Protein AF-A0A8S2YDA4-F1 (afdb_monomer)

Nearest PDB structures (foldseek):
  3oi8-assembly1_B  TM=7.914E-01  e=1.357E-01  Neisseria meningitidis serogroup B

Solvent-accessible surface area (backbone atoms only — not comparable to full-atom values): 5057 Å² total; per-residue (Å²): 114,65,73,66,55,46,50,57,60,56,45,70,82,42,99,66,54,69,68,59,52,48,51,54,52,50,60,65,48,51,83,74,57,52,68,85,78,74,55,81,56,75,92,77,55,75,66,42,57,71,85,60,78,90,44,73,68,53,53,50,51,49,57,74,70,64,65,96,72,69,56,71,39,69,102,66,134

pLDDT: mean 86.34, std 12.73, range [56.59, 97.5]

Structure (mmCIF, N/CA/C/O backbone):
data_AF-A0A8S2YDA4-F1
#
_entry.id   AF-A0A8S2YDA4-F1
#
loop_
_atom_site.group_PDB
_atom_site.id
_atom_site.type_symbol
_atom_site.label_atom_id
_atom_site.label_alt_id
_atom_site.label_comp_id
_atom_site.label_asym_id
_atom_site.label_entity_id
_atom_site.label_seq_id
_atom_site.pdbx_PDB_ins_code
_atom_site.Cartn_x
_atom_site.Cartn_y
_atom_site.Cartn_z
_atom_site.occupancy
_atom_site.B_iso_or_equiv
_atom_site.auth_seq_id
_atom_site.auth_comp_id
_atom_site.auth_asym_id
_atom_site.auth_atom_id
_atom_site.pdbx_PDB_model_num
ATOM 1 N N . ARG A 1 1 ? -16.899 -9.442 25.795 1.00 56.75 1 ARG A N 1
ATOM 2 C CA . ARG A 1 1 ? -16.775 -8.087 25.191 1.00 56.75 1 ARG A CA 1
ATOM 3 C C . ARG A 1 1 ? -16.962 -7.033 26.270 1.00 56.75 1 ARG A C 1
ATOM 5 O O . ARG A 1 1 ? -16.207 -6.074 26.309 1.00 56.75 1 ARG A O 1
ATOM 12 N N . ASP A 1 2 ? -17.876 -7.308 27.192 1.00 61.59 2 ASP A N 1
ATOM 13 C CA . ASP A 1 2 ? -18.311 -6.403 28.252 1.00 61.59 2 ASP A CA 1
ATOM 14 C C . ASP A 1 2 ? -17.197 -6.079 29.245 1.00 61.59 2 ASP A C 1
ATOM 16 O O . ASP A 1 2 ? -16.968 -4.910 29.518 1.00 61.59 2 ASP A O 1
ATOM 20 N N . GLN A 1 3 ? -16.413 -7.077 29.668 1.00 61.41 3 GLN A N 1
ATOM 21 C CA . GLN A 1 3 ? -15.299 -6.914 30.618 1.00 61.41 3 GLN A CA 1
ATOM 22 C C . GLN A 1 3 ? -14.235 -5.906 30.133 1.00 61.41 3 GLN A C 1
ATOM 24 O O . GLN A 1 3 ? -13.857 -4.997 30.862 1.00 61.41 3 GLN A O 1
ATOM 29 N N . MET A 1 4 ? -13.798 -5.999 28.872 1.00 57.75 4 MET A N 1
ATOM 30 C CA . MET A 1 4 ? -12.726 -5.142 28.339 1.00 57.75 4 MET A CA 1
ATOM 31 C C . MET A 1 4 ? -13.230 -3.763 27.891 1.00 57.75 4 MET A C 1
ATOM 33 O O . MET A 1 4 ? -12.520 -2.771 28.023 1.00 57.75 4 MET A O 1
ATOM 37 N N . SER A 1 5 ? -14.488 -3.662 27.440 1.00 64.12 5 SER A N 1
ATOM 38 C CA . SER A 1 5 ? -15.132 -2.355 27.246 1.00 64.12 5 SER A CA 1
ATOM 39 C C . SER A 1 5 ? -15.443 -1.651 28.568 1.00 64.12 5 SER A C 1
ATOM 41 O O . SER A 1 5 ? -15.408 -0.426 28.631 1.00 64.12 5 SER A O 1
ATOM 43 N N . ALA A 1 6 ? -15.739 -2.411 29.626 1.00 65.25 6 ALA A N 1
ATOM 44 C CA . ALA A 1 6 ? -15.949 -1.879 30.965 1.00 65.25 6 ALA A CA 1
ATOM 45 C C . ALA A 1 6 ? -14.637 -1.351 31.549 1.00 65.25 6 ALA A C 1
ATOM 47 O O . ALA A 1 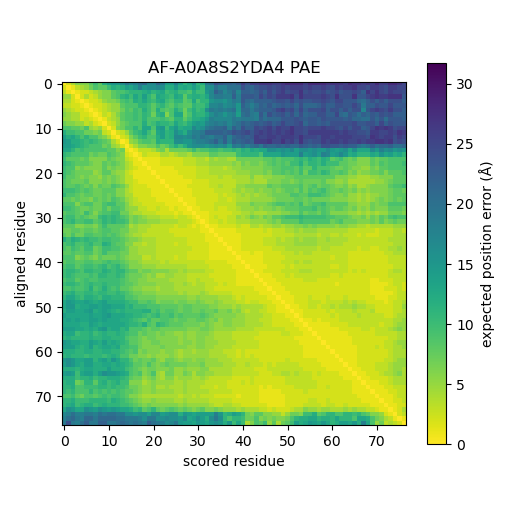6 ? -14.641 -0.257 32.104 1.00 65.25 6 ALA A O 1
ATOM 48 N N . LEU A 1 7 ? -13.516 -2.050 31.326 1.00 65.75 7 LEU A N 1
ATOM 49 C CA . LEU A 1 7 ? -12.176 -1.556 31.661 1.00 65.75 7 LEU A CA 1
ATOM 50 C C . LEU A 1 7 ? -11.882 -0.217 30.972 1.00 65.75 7 LEU A C 1
ATOM 52 O O . LEU A 1 7 ? -11.462 0.712 31.648 1.00 65.75 7 LEU A O 1
ATOM 56 N N . LEU A 1 8 ? -12.219 -0.060 29.684 1.00 65.88 8 LEU A N 1
ATOM 57 C CA . LEU A 1 8 ? -12.076 1.232 28.998 1.00 65.88 8 LEU A CA 1
ATOM 58 C C . LEU A 1 8 ? -12.943 2.353 29.591 1.00 65.88 8 LEU A C 1
ATOM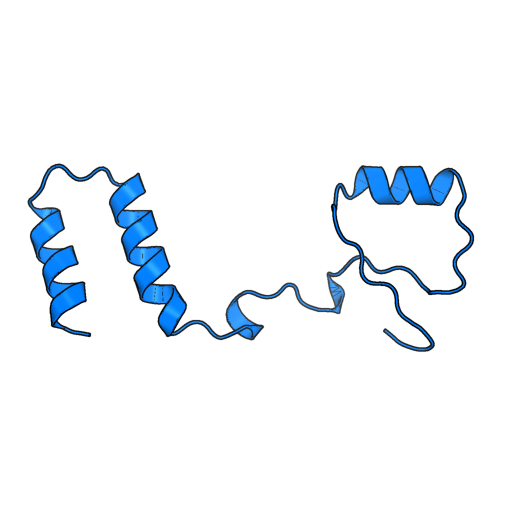 60 O O . LEU A 1 8 ? -12.524 3.511 29.648 1.00 65.88 8 LEU A O 1
ATOM 64 N N . LYS A 1 9 ? -14.170 2.027 30.010 1.00 66.50 9 LYS A N 1
ATOM 65 C CA . LYS A 1 9 ? -15.055 2.981 30.692 1.00 66.50 9 LYS A CA 1
ATOM 66 C C . LYS A 1 9 ? -14.510 3.368 32.068 1.00 66.50 9 LYS A C 1
ATOM 68 O O . LYS A 1 9 ? -14.628 4.528 32.434 1.00 66.50 9 LYS A O 1
ATOM 73 N N . HIS A 1 10 ? -13.886 2.437 32.787 1.00 62.34 10 HIS A N 1
ATOM 74 C CA . HIS A 1 10 ? -13.193 2.709 34.049 1.00 62.34 10 HIS A CA 1
ATOM 75 C C . HIS A 1 10 ? -11.913 3.528 33.850 1.00 62.34 10 HIS A C 1
ATOM 77 O O . HIS A 1 10 ? -11.641 4.428 34.628 1.00 62.34 10 HIS A O 1
ATOM 83 N N . THR A 1 11 ? -11.167 3.317 32.767 1.00 59.28 11 THR A N 1
ATOM 84 C CA . THR A 1 11 ? -9.974 4.126 32.472 1.00 59.28 11 THR A CA 1
ATOM 85 C C . THR A 1 11 ? -10.280 5.552 32.011 1.00 59.28 11 THR A C 1
ATOM 87 O O . THR A 1 11 ? -9.365 6.362 31.904 1.00 59.28 11 THR A O 1
ATOM 90 N N . GLN A 1 12 ? -11.545 5.908 31.741 1.00 58.47 12 GLN A N 1
ATOM 91 C CA . GLN A 1 12 ? -11.908 7.318 31.527 1.00 58.47 12 GLN A CA 1
ATOM 92 C C . GLN A 1 12 ? -11.718 8.158 32.796 1.00 58.47 12 GLN A C 1
ATOM 94 O O . GLN A 1 12 ? -11.518 9.362 32.680 1.00 58.47 12 GLN A O 1
ATOM 99 N N . THR A 1 13 ? -11.744 7.535 33.980 1.00 56.59 13 THR A N 1
ATOM 100 C CA . THR A 1 13 ? -11.504 8.200 35.269 1.00 56.59 13 THR A CA 1
ATOM 101 C C . THR A 1 13 ? -10.045 8.102 35.724 1.00 56.59 13 THR A C 1
ATOM 103 O O . THR A 1 13 ? -9.736 8.449 36.858 1.00 56.59 13 THR A O 1
ATOM 106 N N . THR A 1 14 ? -9.152 7.584 34.878 1.00 62.69 14 THR A N 1
ATOM 107 C CA . THR A 1 14 ? -7.710 7.458 35.135 1.00 62.69 14 THR A CA 1
ATOM 108 C C . THR A 1 14 ? -6.956 8.398 34.187 1.00 62.69 14 THR A C 1
ATOM 110 O O . THR A 1 14 ? -7.406 8.598 33.055 1.00 62.69 14 THR A O 1
ATOM 113 N N . ASP A 1 15 ? -5.815 8.945 34.621 1.00 73.00 15 ASP A N 1
ATOM 114 C CA . ASP A 1 15 ? -4.928 9.846 33.850 1.00 73.00 15 ASP A CA 1
ATOM 115 C C . ASP A 1 15 ? -4.187 9.129 32.700 1.00 73.00 15 ASP A C 1
ATOM 117 O O . ASP A 1 15 ? -2.979 9.240 32.529 1.00 73.00 15 ASP A O 1
ATOM 121 N N . ILE A 1 16 ? -4.910 8.344 31.904 1.00 78.38 16 ILE A N 1
ATOM 122 C CA . ILE A 1 16 ? -4.396 7.756 30.668 1.00 78.38 16 ILE A CA 1
ATOM 123 C C . ILE A 1 16 ? -4.527 8.800 29.560 1.00 78.38 16 ILE A C 1
ATOM 125 O O . ILE A 1 16 ? -5.610 9.374 29.357 1.00 78.38 16 ILE A O 1
ATOM 129 N N . GLU A 1 17 ? -3.438 9.019 28.827 1.00 85.62 17 GLU A N 1
ATOM 130 C CA . GLU A 1 17 ? -3.395 9.969 27.721 1.00 85.62 17 GLU A CA 1
ATOM 131 C C . GLU A 1 17 ? -4.369 9.570 26.597 1.00 85.62 17 GLU A C 1
ATOM 133 O O . GLU A 1 17 ? -4.675 8.395 26.369 1.00 85.62 17 GLU A O 1
ATOM 138 N N . GLU A 1 18 ? -4.878 10.551 25.846 1.00 83.69 18 GLU A N 1
ATOM 139 C CA . GLU A 1 18 ? -5.839 10.272 24.767 1.00 83.69 18 GLU A CA 1
ATOM 140 C C . GLU A 1 18 ? -5.219 9.427 23.635 1.00 83.69 18 GLU A C 1
ATOM 142 O O . GLU A 1 18 ? -5.911 8.636 22.991 1.00 83.69 18 GLU A O 1
ATOM 147 N N . SER A 1 19 ? -3.903 9.536 23.425 1.00 86.31 19 SER A N 1
ATOM 148 C CA . SER A 1 19 ? -3.123 8.702 22.500 1.00 86.31 19 SER A CA 1
ATOM 149 C C . SER A 1 19 ? -3.223 7.214 22.865 1.00 86.31 19 SER A C 1
ATOM 151 O O . SER A 1 19 ? -3.579 6.385 22.023 1.00 86.31 19 SER A O 1
ATOM 153 N N . GLU A 1 20 ? -3.004 6.879 24.136 1.00 84.62 20 GLU A N 1
ATOM 154 C CA . GLU A 1 20 ? -3.092 5.521 24.671 1.00 84.62 20 GLU A CA 1
ATOM 155 C C . GLU A 1 20 ? -4.529 4.992 24.612 1.00 84.62 20 GLU A C 1
ATOM 157 O O . GLU A 1 20 ? -4.763 3.863 24.167 1.00 84.62 20 GLU A O 1
ATOM 162 N N . LYS A 1 21 ? -5.521 5.830 24.949 1.00 84.88 21 LYS A N 1
ATOM 163 C CA . LYS A 1 21 ? -6.949 5.494 24.795 1.00 84.88 21 LYS A CA 1
ATOM 164 C C . LYS A 1 21 ? -7.292 5.154 23.342 1.00 84.88 21 LYS A C 1
ATOM 166 O O . LYS A 1 21 ? -8.018 4.186 23.092 1.00 84.88 21 LYS A O 1
ATOM 171 N N . ASN A 1 22 ? -6.759 5.901 22.376 1.00 85.81 22 ASN A N 1
ATOM 172 C CA . ASN A 1 22 ? -6.980 5.650 20.952 1.00 85.81 22 ASN A CA 1
ATOM 173 C C . ASN A 1 22 ? -6.318 4.356 20.471 1.00 85.81 22 ASN A C 1
ATOM 175 O O . ASN A 1 22 ? -6.954 3.595 19.736 1.00 85.81 22 ASN A O 1
ATOM 179 N N . ILE A 1 23 ? -5.106 4.048 20.941 1.00 89.56 23 ILE A N 1
ATOM 180 C CA . ILE A 1 23 ? -4.447 2.765 20.664 1.00 89.56 23 ILE A CA 1
ATOM 181 C C . ILE A 1 23 ? -5.301 1.611 21.201 1.00 89.56 23 ILE A C 1
ATOM 183 O O . ILE A 1 23 ? -5.620 0.682 20.454 1.00 89.56 23 ILE A O 1
ATOM 187 N N . MET A 1 24 ? -5.752 1.685 22.458 1.00 85.50 24 MET A N 1
ATOM 188 C CA . MET A 1 24 ? -6.580 0.636 23.064 1.00 85.50 24 MET A CA 1
ATOM 189 C C . MET A 1 24 ? -7.907 0.436 22.318 1.00 85.50 24 MET A C 1
ATOM 191 O O . MET A 1 24 ? -8.293 -0.700 22.021 1.00 85.50 24 MET A O 1
ATOM 195 N N . ARG A 1 25 ? -8.601 1.525 21.956 1.00 85.06 25 ARG A N 1
ATOM 196 C CA . ARG A 1 25 ? -9.815 1.467 21.120 1.00 85.06 25 ARG A CA 1
ATOM 197 C C . ARG A 1 25 ? -9.525 0.818 19.762 1.00 85.06 25 ARG A C 1
ATOM 199 O O . ARG A 1 25 ? -10.293 -0.039 19.318 1.00 85.06 25 ARG A O 1
ATOM 206 N N . GLY A 1 26 ? -8.406 1.179 19.131 1.00 88.69 26 GLY A N 1
ATOM 207 C CA . GLY A 1 26 ? -7.935 0.597 17.876 1.00 88.69 26 GLY A CA 1
ATOM 208 C C . GLY A 1 26 ? -7.774 -0.920 17.970 1.00 88.69 26 GLY A C 1
ATOM 209 O O . GLY A 1 26 ? -8.379 -1.646 17.177 1.00 88.69 26 GLY A O 1
ATOM 210 N N . VAL A 1 27 ? -7.061 -1.401 18.993 1.00 89.56 27 VAL A N 1
ATOM 211 C CA . VAL A 1 27 ? -6.828 -2.834 19.247 1.00 89.56 27 VAL A CA 1
ATOM 212 C C . VAL A 1 27 ? -8.136 -3.596 19.451 1.00 89.56 27 VAL A C 1
ATOM 214 O O . VAL A 1 27 ? -8.348 -4.647 18.846 1.00 89.56 27 VAL A O 1
ATOM 217 N N . LEU A 1 28 ? -9.061 -3.057 20.246 1.00 86.88 28 LEU A N 1
ATOM 218 C CA . LEU A 1 28 ? -10.365 -3.690 20.457 1.00 86.88 28 LEU A CA 1
ATOM 219 C C . LEU A 1 28 ? -11.188 -3.789 19.171 1.00 86.88 28 LEU A C 1
ATOM 221 O O . LEU A 1 28 ? -11.897 -4.779 18.967 1.00 86.88 28 LEU A O 1
ATOM 225 N N . SER A 1 29 ? -11.097 -2.776 18.305 1.00 86.88 29 SER A N 1
ATOM 226 C CA . SER A 1 29 ? -11.807 -2.765 17.025 1.00 86.88 29 SER A CA 1
ATOM 227 C C . SER A 1 29 ? -11.251 -3.791 16.032 1.00 86.88 29 SER A C 1
ATOM 229 O O . SER A 1 29 ? -12.028 -4.356 15.261 1.00 86.88 29 SER A O 1
ATOM 231 N N . LEU A 1 30 ? -9.944 -4.096 16.082 1.00 90.00 30 LEU A N 1
ATOM 232 C CA . LEU A 1 30 ? -9.280 -5.001 15.132 1.00 90.00 30 LEU A CA 1
ATOM 233 C C . LEU A 1 30 ? -9.911 -6.394 15.106 1.00 90.00 30 LEU A C 1
ATOM 235 O O . LEU A 1 30 ? -10.076 -6.954 14.029 1.00 90.00 30 LEU A O 1
ATOM 239 N N . LYS A 1 31 ? -10.358 -6.923 16.256 1.00 85.75 31 LYS A N 1
ATOM 240 C CA . LYS A 1 31 ? -11.013 -8.244 16.326 1.00 85.75 31 LYS A CA 1
ATOM 24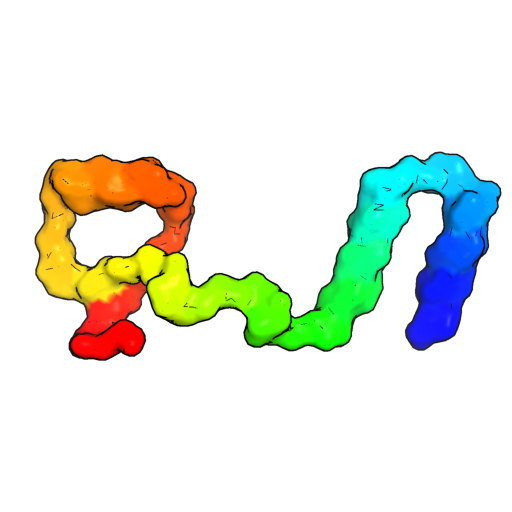1 C C . LYS A 1 31 ? -12.279 -8.341 15.459 1.00 85.75 31 LYS A C 1
ATOM 243 O O . LYS A 1 31 ? -12.687 -9.443 15.105 1.00 85.75 31 LYS A O 1
ATOM 248 N N . MET A 1 32 ? -12.939 -7.220 15.164 1.00 88.12 32 MET A N 1
ATOM 249 C CA . MET A 1 32 ? -14.139 -7.191 14.321 1.00 88.12 32 MET A CA 1
ATOM 250 C C . MET A 1 32 ? -13.891 -6.765 12.880 1.00 88.12 32 MET A C 1
ATOM 252 O O . MET A 1 32 ? -14.771 -6.983 12.048 1.00 88.12 32 MET A O 1
ATOM 256 N N . LYS A 1 33 ? -12.753 -6.130 12.589 1.00 92.94 33 LYS A N 1
ATOM 257 C CA . LYS A 1 33 ? -12.458 -5.641 11.243 1.00 92.94 33 LYS A CA 1
ATOM 258 C C . LYS A 1 33 ? -12.175 -6.819 10.320 1.00 92.94 33 LYS A C 1
ATOM 260 O O . LYS A 1 33 ? -11.435 -7.736 10.669 1.00 92.94 33 LYS A O 1
ATOM 265 N N . LYS A 1 34 ? -12.756 -6.786 9.127 1.00 95.88 34 LYS A N 1
ATOM 266 C CA . LYS A 1 34 ? -12.417 -7.699 8.035 1.00 95.88 34 LYS A CA 1
ATOM 267 C C . LYS A 1 34 ? -11.321 -7.066 7.185 1.00 95.88 34 LYS A C 1
ATOM 269 O O . LYS A 1 34 ? -11.209 -5.847 7.123 1.00 95.88 34 LYS A O 1
ATOM 274 N N . VAL A 1 35 ? -10.556 -7.892 6.469 1.00 96.38 35 VAL A N 1
ATOM 275 C CA . VAL A 1 35 ? -9.499 -7.422 5.549 1.00 96.38 3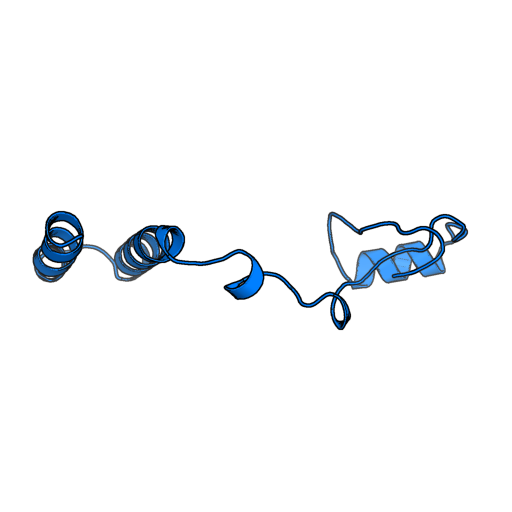5 VAL A CA 1
ATOM 276 C C . VAL A 1 35 ? -10.047 -6.392 4.558 1.00 96.38 35 VAL A C 1
ATOM 278 O O . VAL A 1 35 ? -9.475 -5.319 4.405 1.00 96.38 35 VAL A O 1
ATOM 281 N N . ARG A 1 36 ? -11.219 -6.666 3.976 1.00 96.25 36 ARG A N 1
ATOM 282 C CA . ARG A 1 36 ? -11.899 -5.756 3.042 1.00 96.25 36 ARG A CA 1
ATOM 283 C C . ARG A 1 36 ? -12.240 -4.377 3.616 1.00 96.25 36 ARG A C 1
ATOM 285 O O . ARG A 1 36 ? -12.465 -3.463 2.841 1.00 96.25 36 ARG A O 1
ATOM 292 N N . ASP A 1 37 ? -12.322 -4.241 4.941 1.00 95.06 37 ASP A N 1
ATOM 293 C CA . ASP A 1 37 ? -12.687 -2.979 5.592 1.00 95.06 37 ASP A CA 1
ATOM 294 C C . ASP A 1 37 ? -11.470 -2.043 5.736 1.00 95.06 37 ASP A C 1
ATOM 296 O O . ASP A 1 37 ? -11.630 -0.885 6.115 1.00 95.06 37 ASP A O 1
ATOM 300 N N . ILE A 1 38 ? -10.251 -2.552 5.503 1.00 94.81 38 ILE A N 1
ATOM 301 C CA . ILE A 1 38 ? -8.991 -1.815 5.702 1.00 94.81 38 ILE A CA 1
ATOM 302 C C . ILE A 1 38 ? -7.994 -1.935 4.543 1.00 94.81 38 ILE A C 1
ATOM 304 O O . ILE A 1 38 ? -6.980 -1.242 4.557 1.00 94.81 38 ILE A O 1
ATOM 308 N N . MET A 1 39 ? -8.222 -2.835 3.585 1.00 96.31 39 MET A N 1
ATOM 309 C CA . MET A 1 39 ? -7.333 -3.010 2.436 1.00 96.31 39 MET A CA 1
ATOM 310 C C . MET A 1 39 ? -7.474 -1.854 1.441 1.00 96.31 39 MET A C 1
ATOM 312 O O . MET A 1 39 ? -8.552 -1.284 1.289 1.00 96.31 39 MET A O 1
ATOM 316 N N . THR A 1 40 ? -6.401 -1.558 0.714 1.00 96.00 40 THR A N 1
ATOM 317 C CA . THR A 1 40 ? -6.453 -0.696 -0.472 1.00 96.00 40 THR A CA 1
ATOM 318 C C . THR A 1 40 ? -7.224 -1.410 -1.582 1.00 96.00 40 THR A C 1
ATOM 320 O O . THR A 1 40 ? -6.984 -2.596 -1.825 1.00 96.00 40 THR A O 1
ATOM 323 N N . ASN A 1 41 ? -8.154 -0.723 -2.256 1.00 96.19 41 ASN A N 1
ATOM 324 C CA . ASN A 1 41 ? -8.857 -1.328 -3.388 1.00 96.19 41 ASN A CA 1
ATOM 325 C C . ASN A 1 41 ? -7.862 -1.629 -4.502 1.00 96.19 41 ASN A C 1
ATOM 327 O O . ASN A 1 41 ? -6.979 -0.822 -4.771 1.00 96.19 41 ASN A O 1
ATOM 331 N N . LEU A 1 42 ? -8.056 -2.747 -5.202 1.00 93.94 42 LEU A N 1
ATOM 332 C CA . LEU A 1 42 ? -7.149 -3.184 -6.263 1.00 93.94 42 LEU A CA 1
ATOM 333 C C . LEU A 1 42 ? -6.902 -2.103 -7.326 1.00 93.94 42 LEU A C 1
ATOM 335 O O . LEU A 1 42 ? -5.769 -1.948 -7.772 1.00 93.94 42 LEU A O 1
ATOM 339 N N . ILE A 1 43 ? -7.933 -1.327 -7.682 1.00 93.62 43 ILE A N 1
ATOM 340 C CA . ILE A 1 43 ? -7.850 -0.216 -8.646 1.00 93.62 43 ILE A CA 1
ATOM 341 C C . ILE A 1 43 ? -6.871 0.888 -8.218 1.00 93.62 43 ILE A C 1
ATOM 343 O O . ILE A 1 43 ? -6.242 1.504 -9.076 1.00 93.62 43 ILE A O 1
ATOM 347 N N . ASP A 1 44 ? -6.674 1.060 -6.911 1.00 94.81 44 ASP A N 1
ATOM 348 C CA . ASP A 1 44 ? -5.829 2.095 -6.312 1.00 94.81 44 ASP A CA 1
ATOM 349 C C . ASP A 1 44 ? -4.394 1.589 -6.046 1.00 94.81 44 ASP A C 1
ATOM 351 O O . ASP A 1 44 ? -3.551 2.333 -5.547 1.00 94.81 44 ASP A O 1
ATOM 355 N N . VAL A 1 45 ? -4.093 0.317 -6.346 1.00 95.44 45 VAL A N 1
ATOM 356 C CA . VAL A 1 45 ? -2.766 -0.278 -6.114 1.00 95.44 45 VAL A CA 1
ATOM 357 C C . VAL A 1 45 ? -1.832 -0.003 -7.292 1.00 95.44 45 VAL A C 1
ATOM 359 O O . VAL A 1 45 ? -2.122 -0.371 -8.429 1.00 95.44 45 VAL A O 1
ATOM 362 N N . PHE A 1 46 ? -0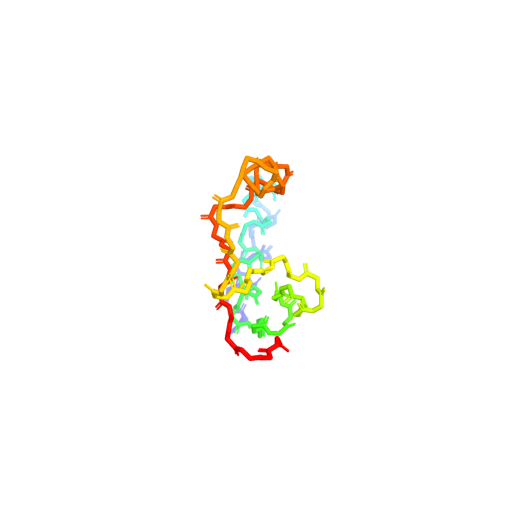.661 0.568 -7.016 1.00 94.69 46 PHE A N 1
ATOM 363 C CA . PHE A 1 46 ? 0.444 0.604 -7.973 1.00 94.69 46 PHE A CA 1
ATOM 364 C C . PHE A 1 46 ? 1.080 -0.790 -8.089 1.00 94.69 46 PHE A C 1
ATOM 366 O O . PHE A 1 46 ? 1.542 -1.347 -7.093 1.00 94.69 46 PHE A O 1
ATOM 373 N N . MET A 1 47 ? 1.077 -1.360 -9.294 1.00 95.00 47 MET A N 1
ATOM 374 C CA . MET A 1 47 ? 1.551 -2.718 -9.584 1.00 95.00 47 MET A CA 1
ATOM 375 C C . MET A 1 47 ? 2.406 -2.707 -10.850 1.00 95.00 47 MET A C 1
ATOM 377 O O . MET A 1 47 ? 2.189 -1.871 -11.728 1.00 95.00 47 MET A O 1
ATOM 381 N N . LEU A 1 48 ? 3.338 -3.651 -10.961 1.00 95.06 48 LEU A N 1
ATOM 382 C CA . LEU A 1 48 ? 4.199 -3.809 -12.135 1.00 95.06 48 LEU A CA 1
ATOM 383 C C . LEU A 1 48 ? 3.862 -5.091 -12.891 1.00 95.06 48 LEU A C 1
ATOM 385 O O . LEU A 1 48 ? 3.553 -6.115 -12.291 1.00 95.06 48 LEU A O 1
ATOM 389 N N . GLU A 1 49 ? 3.925 -5.029 -14.212 1.00 95.06 49 GLU A N 1
ATOM 390 C CA . GLU A 1 49 ? 3.832 -6.214 -15.063 1.00 95.06 49 GLU A CA 1
ATOM 391 C C . GLU A 1 49 ? 5.150 -6.996 -15.008 1.00 95.06 49 GLU A C 1
ATOM 393 O O . GLU A 1 49 ? 6.222 -6.391 -14.932 1.00 95.06 49 GLU A O 1
ATOM 398 N N . THR A 1 50 ? 5.083 -8.327 -15.047 1.00 95.38 50 THR A N 1
ATOM 399 C CA . THR A 1 50 ? 6.271 -9.187 -14.926 1.00 95.38 50 THR A CA 1
ATOM 400 C C . THR A 1 50 ? 7.299 -8.955 -16.035 1.00 95.38 50 THR A C 1
ATOM 402 O O . THR A 1 50 ? 8.498 -9.072 -15.789 1.00 95.38 50 THR A O 1
ATOM 405 N N . ASP A 1 51 ? 6.838 -8.564 -17.224 1.00 93.88 51 ASP A N 1
ATOM 406 C CA . ASP A 1 51 ? 7.680 -8.327 -18.400 1.00 93.88 51 ASP A CA 1
ATOM 407 C C . ASP A 1 51 ? 8.141 -6.863 -18.515 1.00 93.88 51 ASP A C 1
ATOM 409 O O . ASP A 1 51 ? 8.776 -6.471 -19.499 1.00 93.88 51 ASP A O 1
ATOM 413 N N . ARG A 1 52 ? 7.839 -6.021 -17.514 1.00 93.50 52 ARG A N 1
ATOM 414 C CA . ARG A 1 52 ? 8.253 -4.617 -17.526 1.00 93.50 52 ARG A CA 1
ATOM 415 C C . ARG A 1 52 ? 9.776 -4.514 -17.417 1.00 93.50 52 ARG A C 1
ATOM 417 O O . ARG A 1 52 ? 10.372 -4.887 -16.409 1.00 93.50 52 ARG A O 1
ATOM 424 N N . VAL A 1 53 ? 10.393 -3.910 -18.434 1.00 94.69 53 VAL A N 1
ATOM 425 C CA . VAL A 1 53 ? 11.820 -3.564 -18.417 1.00 94.69 53 VAL A CA 1
ATOM 426 C C . VAL A 1 53 ? 12.096 -2.545 -17.313 1.00 94.69 53 VAL A C 1
ATOM 428 O O . VAL A 1 53 ? 11.380 -1.551 -17.168 1.00 94.69 53 VAL A O 1
ATOM 431 N N . VAL A 1 54 ? 13.148 -2.810 -16.540 1.00 94.56 54 VAL A N 1
ATOM 432 C CA . VAL A 1 54 ? 13.621 -1.923 -15.478 1.00 94.56 54 VAL A CA 1
ATOM 433 C C . VAL A 1 54 ? 14.547 -0.873 -16.083 1.00 94.56 54 VAL A C 1
ATOM 435 O O . VAL A 1 54 ? 15.703 -1.160 -16.386 1.00 94.56 54 VAL A O 1
ATOM 438 N N . ASP A 1 55 ? 14.011 0.331 -16.266 1.00 95.81 55 ASP 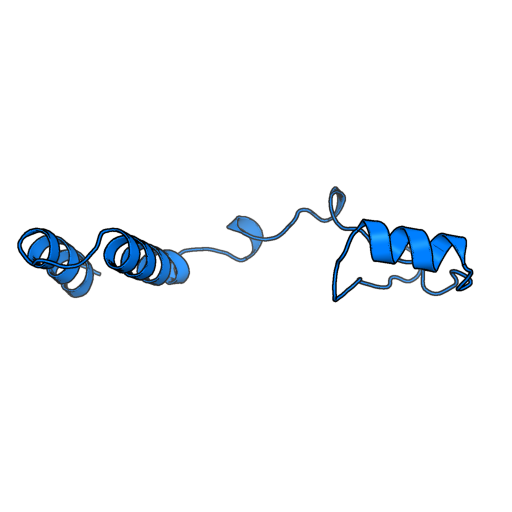A N 1
ATOM 439 C CA . ASP A 1 55 ? 14.706 1.517 -16.765 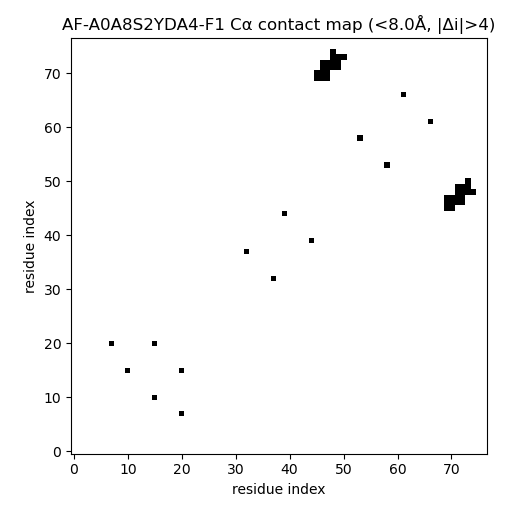1.00 95.81 55 ASP A CA 1
ATOM 440 C C . ASP A 1 55 ? 14.719 2.648 -15.719 1.00 95.81 55 ASP A C 1
ATOM 442 O O . ASP A 1 55 ? 14.079 2.567 -14.664 1.00 95.81 55 ASP A O 1
ATOM 446 N N . ASP A 1 56 ? 15.473 3.712 -16.000 1.00 97.50 56 ASP A N 1
ATOM 447 C CA . ASP A 1 56 ? 15.605 4.859 -15.094 1.00 97.50 56 ASP A CA 1
ATOM 448 C C . ASP A 1 56 ? 14.253 5.545 -14.827 1.00 97.50 56 ASP A C 1
ATOM 450 O O . ASP A 1 56 ? 13.991 6.000 -13.712 1.00 97.50 56 ASP A O 1
ATOM 454 N N . GLU A 1 57 ? 13.361 5.582 -15.823 1.00 96.38 57 GLU A N 1
ATOM 455 C CA . GLU A 1 57 ? 12.014 6.148 -15.688 1.00 96.38 57 GLU A CA 1
ATOM 456 C C . GLU A 1 57 ? 11.173 5.356 -14.679 1.00 96.38 57 GLU A C 1
ATOM 458 O O . GLU A 1 57 ? 10.517 5.939 -13.807 1.00 96.38 57 GLU A O 1
ATOM 463 N N . LEU A 1 58 ? 11.221 4.024 -14.744 1.00 94.88 58 LEU A N 1
ATOM 464 C CA . LEU A 1 58 ? 10.548 3.156 -13.790 1.00 94.88 58 LEU A CA 1
ATOM 465 C C . LEU A 1 58 ? 11.105 3.351 -12.382 1.00 94.88 58 LEU A C 1
ATOM 467 O O . LEU A 1 58 ? 10.327 3.454 -11.434 1.00 94.88 58 LEU A O 1
ATOM 471 N N . VAL A 1 59 ? 12.429 3.431 -12.227 1.00 94.94 59 VAL A N 1
ATOM 472 C CA . VAL A 1 59 ? 13.061 3.653 -10.917 1.00 94.94 59 VAL A CA 1
ATOM 473 C C . VAL A 1 59 ? 12.618 4.989 -10.317 1.00 94.94 59 VAL A C 1
ATOM 475 O O . VAL A 1 59 ? 12.247 5.036 -9.141 1.00 94.94 59 VAL A O 1
ATOM 478 N N . LEU A 1 60 ? 12.576 6.058 -11.118 1.00 96.44 60 LEU A N 1
ATOM 479 C CA . LEU A 1 60 ? 12.059 7.362 -10.691 1.00 96.44 60 LEU A CA 1
ATOM 480 C C . LEU A 1 60 ? 10.572 7.297 -10.324 1.00 96.44 60 LEU A C 1
ATOM 482 O O . LEU A 1 60 ? 10.166 7.867 -9.312 1.00 96.44 60 LEU A O 1
ATOM 486 N N . THR A 1 61 ? 9.771 6.560 -11.095 1.00 95.00 61 THR A N 1
ATOM 487 C CA . THR A 1 61 ? 8.343 6.353 -10.818 1.00 95.00 61 THR A CA 1
ATOM 488 C C . THR A 1 61 ? 8.142 5.627 -9.487 1.00 95.00 61 THR A C 1
ATOM 490 O O . THR A 1 61 ? 7.405 6.104 -8.626 1.00 95.00 61 THR A O 1
ATOM 493 N N . VAL A 1 62 ? 8.840 4.508 -9.271 1.00 95.06 62 VAL A N 1
ATOM 494 C CA . VAL A 1 62 ? 8.813 3.735 -8.018 1.00 95.06 62 VAL A CA 1
ATOM 495 C C . VAL A 1 62 ? 9.231 4.601 -6.830 1.00 95.06 62 VAL A C 1
ATOM 497 O O . VAL A 1 62 ? 8.567 4.589 -5.791 1.00 95.06 62 VAL A O 1
ATOM 500 N N . HIS A 1 63 ? 10.298 5.388 -6.988 1.00 94.94 63 H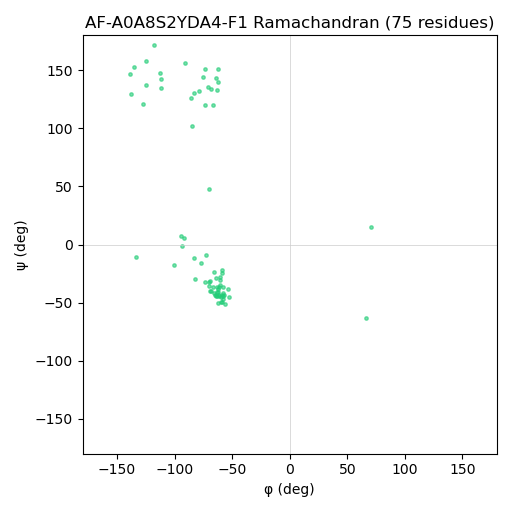IS A N 1
ATOM 501 C CA . HIS A 1 63 ? 10.761 6.316 -5.961 1.00 94.94 63 HIS A CA 1
ATOM 502 C C . HIS A 1 63 ? 9.717 7.396 -5.646 1.00 94.94 63 HIS A C 1
ATOM 504 O O . HIS A 1 63 ? 9.483 7.687 -4.476 1.00 94.94 63 HIS A O 1
ATOM 510 N N . GLY A 1 64 ? 9.048 7.934 -6.670 1.00 95.81 64 GLY A N 1
ATOM 511 C CA . GLY A 1 64 ? 7.976 8.919 -6.521 1.00 95.81 64 GLY A CA 1
ATOM 512 C C . GLY A 1 64 ? 6.773 8.396 -5.730 1.00 95.81 64 GLY A C 1
ATOM 513 O O . GLY A 1 64 ? 6.208 9.137 -4.929 1.00 95.81 64 GLY A O 1
ATOM 514 N N . TYR A 1 65 ? 6.413 7.118 -5.895 1.00 94.69 65 TYR A N 1
ATOM 515 C CA . TYR A 1 65 ? 5.374 6.475 -5.077 1.00 94.69 65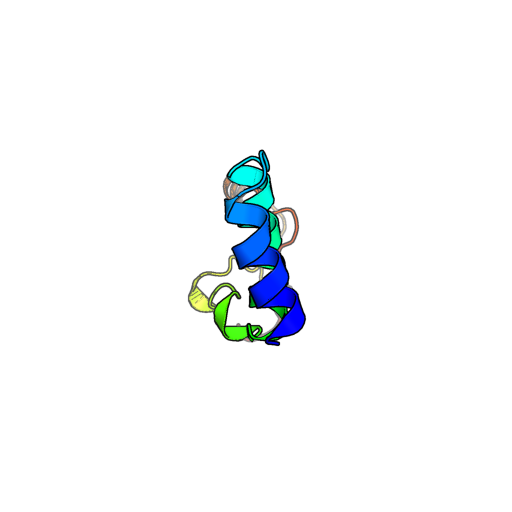 TYR A CA 1
ATOM 516 C C . TYR A 1 65 ? 5.834 6.179 -3.643 1.00 94.69 65 TYR A C 1
ATOM 518 O O . TYR A 1 65 ? 5.020 6.194 -2.720 1.00 94.69 65 TYR A O 1
ATOM 526 N N . GLY A 1 66 ? 7.121 5.880 -3.439 1.00 95.62 66 GLY A N 1
ATOM 527 C CA . GLY A 1 66 ? 7.698 5.659 -2.109 1.00 95.62 66 GLY A CA 1
ATOM 528 C C . GLY A 1 66 ? 7.259 4.361 -1.417 1.00 95.62 66 GLY A C 1
ATOM 529 O O . GLY A 1 66 ? 7.456 4.206 -0.211 1.00 95.62 66 GLY A O 1
ATOM 530 N N . TYR A 1 67 ? 6.667 3.410 -2.145 1.00 95.81 67 TYR A N 1
ATOM 531 C CA . TYR A 1 67 ? 6.271 2.118 -1.582 1.00 95.81 67 TYR A CA 1
ATOM 532 C C . TYR A 1 67 ? 7.463 1.172 -1.439 1.00 95.81 67 TYR A C 1
ATOM 534 O O . TYR A 1 67 ? 8.207 0.932 -2.383 1.00 95.81 67 TYR A O 1
ATOM 542 N N . SER A 1 68 ? 7.605 0.547 -0.267 1.00 95.56 68 SER A N 1
ATOM 543 C CA . SER A 1 68 ? 8.656 -0.459 -0.037 1.00 95.56 68 SER A CA 1
ATOM 544 C C . SER A 1 68 ? 8.348 -1.824 -0.662 1.00 95.56 68 SER A C 1
ATOM 546 O O . SER A 1 68 ? 9.225 -2.679 -0.724 1.00 95.56 68 SER A O 1
ATOM 548 N N . ARG A 1 69 ? 7.089 -2.075 -1.041 1.00 96.12 69 ARG A N 1
ATOM 549 C CA . ARG A 1 69 ? 6.629 -3.330 -1.651 1.00 96.12 69 ARG A CA 1
ATOM 550 C C . ARG A 1 69 ? 5.680 -2.997 -2.786 1.00 96.12 69 ARG A C 1
ATOM 552 O O . ARG A 1 69 ? 4.732 -2.245 -2.573 1.00 96.12 69 ARG A O 1
ATOM 559 N N . ILE A 1 70 ? 5.927 -3.581 -3.950 1.00 95.56 70 ILE A N 1
ATOM 560 C CA . ILE A 1 70 ? 5.122 -3.377 -5.150 1.00 95.56 70 ILE A CA 1
ATOM 561 C C . ILE A 1 70 ? 4.721 -4.757 -5.672 1.00 95.56 70 ILE A C 1
ATOM 563 O O . ILE A 1 70 ? 5.606 -5.577 -5.924 1.00 95.56 70 ILE A O 1
ATOM 567 N N . PRO A 1 71 ? 3.417 -5.055 -5.783 1.00 96.19 71 PRO A N 1
ATOM 568 C CA . PRO A 1 71 ? 2.964 -6.297 -6.387 1.00 96.19 71 PRO A CA 1
ATOM 569 C C . PRO A 1 71 ? 3.383 -6.382 -7.857 1.00 96.19 71 PRO A C 1
ATOM 571 O O . PRO A 1 71 ? 3.290 -5.395 -8.590 1.00 96.19 71 PRO A O 1
ATOM 574 N N . VAL A 1 72 ? 3.794 -7.577 -8.277 1.00 95.31 72 VAL A N 1
ATOM 575 C CA . VAL A 1 72 ? 4.086 -7.905 -9.676 1.00 95.31 72 VAL A CA 1
ATOM 576 C C . VAL A 1 72 ? 3.023 -8.886 -10.167 1.00 95.31 72 VAL A C 1
ATOM 578 O O . VAL A 1 72 ? 2.684 -9.816 -9.434 1.00 95.31 72 VAL A O 1
ATOM 581 N N . TYR A 1 73 ? 2.471 -8.665 -11.359 1.00 95.75 73 TYR A N 1
ATOM 582 C CA . TYR A 1 73 ? 1.424 -9.508 -11.947 1.00 95.75 73 TYR A CA 1
ATOM 583 C C . TYR A 1 73 ? 1.816 -10.027 -13.335 1.00 95.75 73 TYR A C 1
ATOM 585 O O . TYR A 1 73 ? 2.652 -9.442 -14.021 1.00 95.75 73 TYR A O 1
ATOM 593 N N . GLU A 1 74 ? 1.177 -11.121 -13.745 1.00 95.56 74 GLU A N 1
ATOM 594 C CA . GLU A 1 74 ? 1.330 -11.744 -15.060 1.00 95.56 74 GLU A CA 1
ATOM 595 C C . GLU A 1 74 ? -0.055 -11.856 -15.721 1.00 95.56 74 GLU A C 1
ATOM 597 O O . GLU A 1 74 ? -1.029 -12.242 -15.069 1.00 95.56 74 GLU A O 1
ATOM 602 N N . ASN A 1 75 ? -0.149 -11.542 -17.015 1.00 86.81 75 ASN A N 1
ATOM 603 C CA . ASN A 1 75 ? -1.365 -11.549 -17.844 1.00 86.81 75 ASN A CA 1
ATOM 604 C C . ASN A 1 75 ? -2.447 -10.515 -17.484 1.00 86.81 75 ASN A C 1
ATOM 606 O O . ASN A 1 75 ? -2.809 -9.693 -18.323 1.00 86.81 75 ASN A O 1
ATOM 610 N N . GLN A 1 76 ? -3.034 -10.587 -16.287 1.00 79.12 76 GLN A N 1
ATOM 611 C CA . GLN A 1 76 ? -4.149 -9.726 -15.877 1.00 79.12 76 GLN A CA 1
ATOM 612 C C . GLN A 1 76 ? -3.990 -9.248 -14.437 1.00 79.12 76 GLN A C 1
ATOM 614 O O . GLN A 1 76 ? -3.460 -9.959 -13.583 1.00 79.12 76 GLN A O 1
ATOM 619 N N . ARG A 1 77 ? -4.464 -8.024 -14.203 1.00 76.94 77 ARG A N 1
ATOM 620 C CA . ARG A 1 77 ? -4.448 -7.338 -12.914 1.00 76.94 77 ARG A CA 1
ATOM 621 C C . ARG A 1 77 ? -5.729 -7.583 -12.131 1.00 76.94 77 ARG A C 1
ATOM 623 O O . ARG A 1 77 ? -6.818 -7.462 -12.735 1.00 76.94 77 ARG A O 1
#

Mean predicted aligned error: 7.84 Å

Organism: NCBI:txid392030

InterPro domains:
  IPR045095 Ancient conserved domain protein family [PTHR12064] (1-77)
  IPR046342 CBS domain superfamily [G3DSA:3.10.580.10] (19-77)
  IPR046342 CBS domain superfamily [SSF54631] (25-75)

Sequence (77 aa):
RDQMSALLKHTQTTDIEESEKNIMRGVLSLKMKKVRDIMTNLIDVFMLETDRVVDDELVLTVHGYGYSRIPVYENQR

Secondary structure (DSSP, 8-state):
-HHHHHHHHHGGGTT--HHHHHHHHHHHHHTT--GGGTSPPGGG---EETT----HHHHHHHHHHT-S---EESS--

Foldseek 3Di:
DCVLVVVLVVCVPPPDDVVVSVVSVVVVCVVVDDCVNPDDPPVRAAAAEPPDDDDPVVVVVCVVVVDPDHHYDYPDD

Radius of gyration: 20.91 Å; Cα contacts (8 Å, |Δi|>4): 25; chains: 1; bounding box: 34×22×54 Å